Protein AF-A0A497K911-F1 (afdb_monomer_lite)

Secondary structure (DSSP, 8-state):
--------HHHHHHHHHHHHHTT-S---HHHHHHHTT-HHHHHHSTTHHHHHHTT-TTHHHHHHHHHHHHHHH-HHHHHHHHHHHHHHHS-TT-HHHHTT-HHHHHHTTSSSS-----------------S---TT------SSS------

pLDDT: mean 77.48, std 23.17, range [33.78, 97.69]

Radius of gyration: 21.72 Å; chains: 1; bounding box: 36×62×61 Å

Structure (mmCIF, N/CA/C/O backbone):
data_AF-A0A497K911-F1
#
_entry.id   AF-A0A497K911-F1
#
loop_
_atom_site.group_PDB
_atom_site.id
_atom_site.type_symbol
_atom_site.label_atom_id
_atom_site.label_alt_id
_atom_site.label_comp_id
_atom_site.label_asym_id
_atom_site.label_entity_id
_atom_site.label_seq_id
_atom_site.pdbx_PDB_ins_code
_atom_site.Cartn_x
_atom_site.Cartn_y
_atom_site.Cartn_z
_atom_site.occupancy
_atom_site.B_iso_or_equiv
_atom_site.auth_seq_id
_atom_site.auth_comp_id
_atom_site.auth_asym_id
_atom_site.auth_atom_id
_atom_site.pdbx_PDB_model_num
ATOM 1 N N . MET A 1 1 ? -19.492 24.778 9.393 1.00 35.72 1 MET A N 1
ATOM 2 C CA . MET A 1 1 ? -19.942 23.377 9.308 1.00 35.72 1 MET A CA 1
ATOM 3 C C . MET A 1 1 ? -18.895 22.691 8.472 1.00 35.72 1 MET A C 1
ATOM 5 O O . MET A 1 1 ? -18.997 22.713 7.252 1.00 35.72 1 MET A O 1
ATOM 9 N N . ASP A 1 2 ? -17.840 22.227 9.128 1.00 37.03 2 ASP A N 1
ATOM 10 C CA . ASP A 1 2 ? -16.808 21.444 8.466 1.00 37.03 2 ASP A CA 1
ATOM 11 C C . ASP A 1 2 ? -17.408 20.057 8.286 1.00 37.03 2 ASP A C 1
ATOM 13 O O . ASP A 1 2 ? -17.639 19.331 9.249 1.00 37.03 2 ASP A O 1
ATOM 17 N N . GLY A 1 3 ? -17.854 19.779 7.062 1.00 38.25 3 GLY A N 1
ATOM 18 C CA . GLY A 1 3 ? -18.307 18.450 6.703 1.00 38.25 3 GLY A CA 1
ATOM 19 C C . GLY A 1 3 ? -17.087 17.552 6.699 1.00 38.25 3 GLY A C 1
ATOM 20 O O . GLY A 1 3 ? -16.203 17.757 5.869 1.00 38.25 3 GLY A O 1
ATOM 21 N N . ASP A 1 4 ? -17.038 16.597 7.625 1.00 45.12 4 ASP A N 1
ATOM 22 C CA . ASP A 1 4 ? -16.047 15.529 7.603 1.00 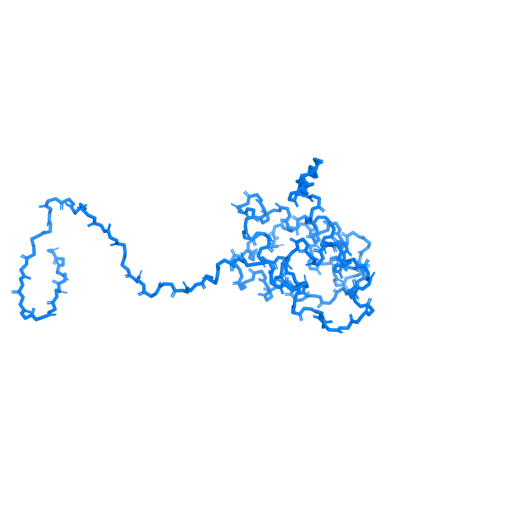45.12 4 ASP A CA 1
ATOM 23 C C . ASP A 1 4 ? -16.036 14.923 6.198 1.00 45.12 4 ASP A C 1
ATOM 25 O O . ASP A 1 4 ? -17.026 14.349 5.732 1.00 45.12 4 ASP A O 1
ATOM 29 N N . ILE A 1 5 ? -14.932 15.117 5.476 1.00 46.53 5 ILE A N 1
ATOM 30 C CA . ILE A 1 5 ? -14.742 14.504 4.168 1.00 46.53 5 ILE A CA 1
ATOM 31 C C . ILE A 1 5 ? -14.576 13.014 4.444 1.00 46.53 5 ILE A C 1
ATOM 33 O O . ILE A 1 5 ? -13.490 12.550 4.783 1.00 46.53 5 ILE A O 1
ATOM 37 N N . VAL A 1 6 ? -15.665 12.258 4.319 1.00 53.72 6 VAL A N 1
ATOM 38 C CA . VAL A 1 6 ? -15.616 10.797 4.344 1.00 53.72 6 VAL A CA 1
ATOM 39 C C . VAL A 1 6 ? -14.889 10.360 3.076 1.00 53.72 6 VAL A C 1
ATOM 41 O O . VAL A 1 6 ? -15.479 10.230 2.001 1.00 53.72 6 VAL A O 1
ATOM 44 N N . VAL A 1 7 ? -13.570 10.195 3.174 1.00 62.94 7 VAL A N 1
ATOM 45 C CA . VAL A 1 7 ? -12.769 9.628 2.093 1.00 62.94 7 VAL A CA 1
ATOM 46 C C . VAL A 1 7 ? -13.176 8.166 1.964 1.00 62.94 7 VAL A C 1
ATOM 48 O O . VAL A 1 7 ? -12.950 7.365 2.863 1.00 62.94 7 VAL A O 1
ATOM 51 N N . SER A 1 8 ? -13.796 7.814 0.840 1.00 83.88 8 SER A N 1
ATOM 52 C CA . SER A 1 8 ? -14.138 6.425 0.525 1.00 83.88 8 SER A CA 1
ATOM 53 C C . SER A 1 8 ? -12.902 5.528 0.662 1.00 83.88 8 SER A C 1
ATOM 55 O O . SER A 1 8 ? -11.897 5.807 0.005 1.00 83.88 8 SER A O 1
ATOM 57 N N . THR A 1 9 ? -13.003 4.400 1.378 1.00 86.62 9 THR A N 1
ATOM 58 C CA . THR A 1 9 ? -11.939 3.379 1.503 1.00 86.62 9 THR A CA 1
ATOM 59 C C . THR A 1 9 ? -11.339 3.042 0.138 1.00 86.62 9 THR A C 1
ATOM 61 O O . THR A 1 9 ? -10.133 3.102 -0.065 1.00 86.62 9 THR A O 1
ATOM 64 N N . LYS A 1 10 ? -12.192 2.841 -0.874 1.00 86.62 10 LYS A N 1
ATOM 65 C CA . LYS A 1 10 ? -11.765 2.618 -2.263 1.00 86.62 10 LYS A CA 1
ATOM 66 C C . LYS A 1 10 ? -10.855 3.717 -2.838 1.00 86.62 10 LYS A C 1
ATOM 68 O O . LYS A 1 10 ? -9.881 3.410 -3.516 1.00 86.62 10 LYS A O 1
ATOM 73 N N . ALA A 1 11 ? -11.171 4.989 -2.591 1.00 89.19 11 ALA A N 1
ATOM 74 C CA . ALA A 1 11 ? -10.367 6.114 -3.062 1.00 89.19 11 ALA A CA 1
ATOM 75 C C . ALA A 1 11 ? -9.046 6.223 -2.284 1.00 89.19 11 ALA A C 1
ATOM 77 O O . ALA A 1 11 ? -8.015 6.528 -2.880 1.00 89.19 11 ALA A O 1
ATOM 78 N N . LEU A 1 12 ? -9.070 5.928 -0.981 1.00 92.81 12 LEU A N 1
ATOM 79 C CA . LEU A 1 12 ? -7.879 5.878 -0.137 1.00 92.81 12 LEU A CA 1
ATOM 80 C C . LEU A 1 12 ? -6.893 4.807 -0.627 1.00 92.81 12 LEU A C 1
ATOM 82 O O . LEU A 1 12 ? -5.725 5.110 -0.852 1.00 92.81 12 LEU A O 1
ATOM 86 N N . LEU A 1 13 ? -7.375 3.587 -0.878 1.00 94.56 13 LEU A N 1
ATOM 87 C CA . LEU A 1 13 ? -6.552 2.477 -1.371 1.00 94.56 13 LEU A CA 1
ATOM 88 C C . LEU A 1 13 ? -5.987 2.754 -2.771 1.00 94.56 13 LEU A C 1
ATOM 90 O O . LEU A 1 13 ? -4.826 2.455 -3.035 1.00 94.56 13 LEU A O 1
ATOM 94 N N . ALA A 1 14 ? -6.767 3.378 -3.661 1.00 94.62 14 ALA A N 1
ATOM 95 C CA . ALA A 1 14 ? -6.278 3.787 -4.978 1.00 94.62 14 ALA A CA 1
ATOM 96 C C . ALA A 1 14 ? -5.149 4.827 -4.884 1.00 94.62 14 ALA A C 1
ATOM 98 O O . ALA A 1 14 ? -4.141 4.715 -5.584 1.00 94.62 14 ALA A O 1
ATOM 99 N N . ARG A 1 15 ? -5.293 5.823 -3.998 1.00 94.69 15 ARG A N 1
ATOM 100 C CA . ARG A 1 15 ? -4.243 6.821 -3.738 1.00 94.69 15 ARG A CA 1
ATOM 101 C C . ARG A 1 15 ? -2.996 6.182 -3.145 1.00 94.69 15 ARG A C 1
ATOM 103 O O . ARG A 1 15 ? -1.903 6.498 -3.596 1.00 94.69 15 ARG A O 1
ATOM 110 N N . ALA A 1 16 ? -3.159 5.262 -2.199 1.00 95.44 16 ALA A N 1
ATOM 111 C CA . ALA A 1 16 ? -2.049 4.538 -1.596 1.00 95.44 16 ALA A CA 1
ATOM 112 C C . ALA A 1 16 ? -1.274 3.687 -2.605 1.00 95.44 16 ALA A C 1
ATOM 114 O O . ALA A 1 16 ? -0.047 3.742 -2.629 1.00 95.44 16 ALA A O 1
ATOM 115 N N . ALA A 1 17 ? -1.979 2.953 -3.472 1.00 96.44 17 ALA A N 1
ATOM 116 C CA . ALA A 1 17 ? -1.346 2.168 -4.527 1.00 96.44 17 ALA A CA 1
ATOM 117 C C . ALA A 1 17 ? -0.527 3.072 -5.451 1.00 96.44 17 ALA A C 1
ATOM 119 O O . ALA A 1 17 ? 0.649 2.810 -5.684 1.00 96.44 17 ALA A O 1
ATOM 120 N N . LYS A 1 18 ? -1.120 4.188 -5.898 1.00 94.88 18 LYS A N 1
ATOM 121 C CA . LYS A 1 18 ? -0.420 5.171 -6.726 1.00 94.88 18 LYS A CA 1
ATOM 122 C C . LYS A 1 18 ? 0.811 5.743 -6.023 1.00 94.88 18 LYS A C 1
ATOM 124 O O . LYS A 1 18 ? 1.884 5.738 -6.615 1.00 94.88 18 LYS A O 1
ATOM 129 N N . PHE A 1 19 ? 0.660 6.199 -4.780 1.00 95.62 19 PHE A N 1
ATOM 130 C CA . PHE A 1 19 ? 1.745 6.763 -3.978 1.00 95.62 19 PHE A CA 1
ATOM 131 C C . PHE A 1 19 ? 2.931 5.801 -3.884 1.00 95.62 19 PHE A C 1
ATOM 133 O O . PHE A 1 19 ? 4.059 6.194 -4.166 1.00 95.62 19 PHE A O 1
ATOM 140 N N . LEU A 1 20 ? 2.664 4.534 -3.562 1.00 96.19 20 LEU A N 1
ATOM 141 C CA . LEU A 1 20 ? 3.688 3.505 -3.448 1.00 96.19 20 LEU A CA 1
ATOM 142 C C . LEU A 1 20 ? 4.395 3.268 -4.787 1.00 96.19 20 LEU A C 1
ATOM 144 O O . LEU A 1 20 ? 5.619 3.361 -4.857 1.00 96.19 20 LEU A O 1
ATOM 148 N N . THR A 1 21 ? 3.638 3.055 -5.867 1.00 94.75 21 THR A N 1
ATOM 149 C CA . THR A 1 21 ? 4.219 2.747 -7.186 1.00 94.75 21 THR A CA 1
ATOM 150 C C . THR A 1 21 ? 4.887 3.934 -7.882 1.00 94.75 21 THR A C 1
ATOM 152 O O . THR A 1 21 ? 5.722 3.740 -8.760 1.00 94.75 21 THR A O 1
ATOM 155 N N . ASP A 1 22 ? 4.556 5.170 -7.495 1.00 93.06 22 ASP A N 1
ATOM 156 C CA . ASP A 1 22 ? 5.240 6.380 -7.971 1.00 93.06 22 ASP A CA 1
ATOM 157 C C . ASP A 1 22 ? 6.620 6.566 -7.296 1.00 93.06 22 ASP A C 1
ATOM 159 O O . ASP A 1 22 ? 7.398 7.441 -7.695 1.00 93.06 22 ASP A O 1
ATOM 163 N N . ILE A 1 23 ? 6.919 5.802 -6.239 1.00 92.88 23 ILE A N 1
ATOM 164 C CA . ILE A 1 23 ? 8.193 5.862 -5.510 1.00 92.88 23 ILE A CA 1
ATOM 165 C C . ILE A 1 23 ? 9.023 4.600 -5.747 1.00 92.88 23 ILE A C 1
ATOM 167 O O . ILE A 1 23 ? 10.221 4.717 -5.993 1.00 92.88 23 ILE A O 1
ATOM 171 N N . THR A 1 24 ? 8.411 3.416 -5.681 1.00 92.19 24 THR A N 1
ATOM 172 C CA . THR A 1 24 ? 9.125 2.137 -5.742 1.00 92.19 24 THR A CA 1
ATOM 173 C C . THR A 1 24 ? 8.378 1.085 -6.558 1.00 92.19 24 THR A C 1
ATOM 175 O O . THR A 1 24 ? 7.148 1.014 -6.562 1.00 92.19 24 THR A O 1
ATOM 178 N N . TYR A 1 25 ? 9.152 0.240 -7.238 1.00 90.75 25 TYR A N 1
ATOM 179 C CA . TYR A 1 25 ? 8.687 -0.995 -7.871 1.00 90.75 25 TYR A CA 1
ATOM 180 C C . TYR A 1 25 ? 9.173 -2.235 -7.116 1.00 90.75 25 TYR A C 1
ATOM 182 O O . TYR A 1 25 ? 8.784 -3.336 -7.472 1.00 90.75 25 TYR A O 1
ATOM 190 N N . ASP A 1 26 ? 9.962 -2.089 -6.054 1.00 91.38 26 ASP A N 1
ATOM 191 C CA . ASP A 1 26 ? 10.713 -3.195 -5.444 1.00 91.38 26 ASP A CA 1
ATOM 192 C C . ASP A 1 26 ? 10.105 -3.699 -4.123 1.00 91.38 26 ASP A C 1
ATOM 194 O O . ASP A 1 26 ? 10.763 -4.391 -3.354 1.00 91.38 26 ASP A O 1
ATOM 198 N N . THR A 1 27 ? 8.836 -3.375 -3.864 1.00 94.38 27 THR A N 1
ATOM 199 C CA . THR A 1 27 ? 8.110 -3.792 -2.656 1.00 94.38 27 THR A CA 1
ATOM 200 C C . THR A 1 27 ? 8.040 -5.313 -2.520 1.00 94.38 27 THR A C 1
ATOM 202 O O . THR A 1 27 ? 7.589 -6.004 -3.437 1.00 94.38 27 THR A O 1
ATOM 205 N N . ASP A 1 28 ? 8.424 -5.853 -1.363 1.00 93.06 28 ASP A N 1
ATOM 206 C CA . ASP A 1 28 ? 8.397 -7.301 -1.127 1.00 93.06 28 ASP A CA 1
ATOM 207 C C . ASP A 1 28 ? 6.978 -7.786 -0.792 1.00 93.06 28 ASP A C 1
ATOM 209 O O . ASP A 1 28 ? 6.604 -8.026 0.361 1.00 93.06 28 ASP A O 1
ATOM 213 N N . TRP A 1 29 ? 6.159 -7.921 -1.839 1.00 95.31 29 TRP A N 1
ATOM 214 C CA . TRP A 1 29 ? 4.774 -8.357 -1.701 1.00 95.31 29 TRP A CA 1
ATOM 215 C C . TRP A 1 29 ? 4.659 -9.719 -1.038 1.00 95.31 29 TRP A C 1
ATOM 217 O O . TRP A 1 29 ? 3.730 -9.909 -0.267 1.00 95.31 29 TRP A O 1
ATOM 227 N N . HIS A 1 30 ? 5.581 -10.649 -1.302 1.00 93.12 30 HIS A N 1
ATOM 228 C CA . HIS A 1 30 ? 5.500 -11.997 -0.747 1.00 93.12 30 HIS A CA 1
ATOM 229 C C . HIS A 1 30 ? 5.646 -11.983 0.777 1.00 93.12 30 HIS A C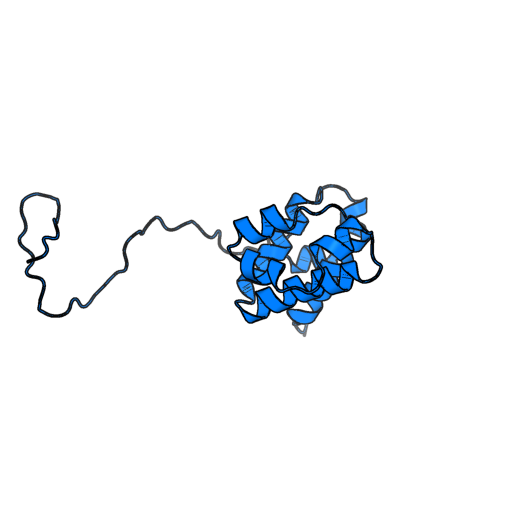 1
ATOM 231 O O . HIS A 1 30 ? 4.851 -12.617 1.476 1.00 93.12 30 HIS A O 1
ATOM 237 N N . ILE A 1 31 ? 6.609 -11.219 1.305 1.00 93.94 31 ILE A N 1
ATOM 238 C CA . ILE A 1 31 ? 6.772 -11.065 2.754 1.00 93.94 31 ILE A CA 1
ATOM 239 C C . ILE A 1 31 ? 5.547 -10.376 3.353 1.00 93.94 31 ILE A C 1
ATOM 241 O O . ILE A 1 31 ? 4.954 -10.902 4.296 1.00 93.94 31 ILE A O 1
ATOM 245 N N . TYR A 1 32 ? 5.133 -9.231 2.809 1.00 96.12 32 TYR A N 1
ATOM 246 C CA . TYR A 1 32 ? 4.048 -8.457 3.411 1.00 96.12 32 TYR A CA 1
ATOM 247 C C . TYR A 1 32 ? 2.712 -9.189 3.381 1.00 96.12 32 TYR A C 1
ATOM 249 O O . TYR A 1 32 ? 2.000 -9.187 4.384 1.00 96.12 32 TYR A O 1
ATOM 257 N N . THR A 1 33 ? 2.370 -9.867 2.287 1.00 95.38 33 THR A N 1
ATOM 258 C CA . THR A 1 33 ? 1.101 -10.600 2.204 1.00 95.38 33 THR A CA 1
ATOM 259 C C . THR A 1 33 ? 1.087 -11.794 3.150 1.00 95.38 33 THR A C 1
ATOM 261 O O . THR A 1 33 ? 0.072 -12.045 3.791 1.00 95.38 33 THR A O 1
ATOM 264 N N . THR A 1 34 ? 2.227 -12.469 3.325 1.00 94.44 34 THR A N 1
ATOM 265 C CA . THR A 1 34 ? 2.365 -13.564 4.298 1.00 94.44 34 THR A CA 1
ATOM 266 C C . THR A 1 34 ? 2.244 -13.059 5.739 1.00 94.44 34 THR A C 1
ATOM 268 O O . THR A 1 34 ? 1.585 -13.689 6.561 1.00 94.44 34 THR A O 1
ATOM 271 N N . MET A 1 35 ? 2.836 -11.903 6.066 1.00 95.38 35 MET A N 1
ATOM 272 C CA . MET A 1 35 ? 2.754 -11.312 7.413 1.00 95.38 35 MET A CA 1
ATOM 273 C C . MET A 1 35 ? 1.321 -10.985 7.847 1.00 95.38 35 MET A C 1
ATOM 275 O O . MET A 1 35 ? 1.027 -11.014 9.040 1.00 95.38 35 MET A O 1
ATOM 279 N N . PHE A 1 36 ? 0.455 -10.670 6.886 1.00 95.00 36 PHE A N 1
ATOM 280 C CA . PHE A 1 36 ? -0.940 -10.303 7.115 1.00 95.00 36 PHE A CA 1
ATOM 281 C C . PHE A 1 36 ? -1.933 -11.435 6.820 1.00 95.00 36 PHE A C 1
ATOM 283 O O . PHE A 1 36 ? -3.135 -11.189 6.881 1.00 95.00 36 PHE A O 1
ATOM 290 N N . ASP A 1 37 ? -1.458 -12.654 6.529 1.00 94.69 37 ASP A N 1
ATOM 291 C CA . ASP A 1 37 ? -2.302 -13.819 6.202 1.00 94.69 37 ASP A CA 1
ATOM 292 C C . ASP A 1 37 ? -3.246 -13.546 5.004 1.00 94.69 37 ASP A C 1
ATOM 294 O O . ASP A 1 37 ? -4.455 -13.799 5.026 1.00 94.69 37 ASP A O 1
ATOM 298 N N . VAL A 1 38 ? -2.682 -12.926 3.958 1.00 95.44 38 VAL A N 1
ATOM 299 C CA . VAL A 1 38 ? -3.354 -12.557 2.694 1.00 95.44 38 VAL A CA 1
ATOM 300 C C . VAL A 1 38 ? -2.530 -12.943 1.457 1.00 95.44 38 VAL A C 1
ATOM 302 O O . VAL A 1 38 ? -2.739 -12.409 0.365 1.00 95.44 38 VAL A O 1
ATOM 305 N N . ASP A 1 39 ? -1.570 -13.853 1.607 1.00 94.69 39 ASP A N 1
ATOM 306 C CA . ASP A 1 39 ? -0.784 -14.429 0.509 1.00 94.69 39 ASP A CA 1
ATOM 307 C C . ASP A 1 39 ? -1.677 -15.139 -0.517 1.00 94.69 39 ASP A C 1
ATOM 309 O O . ASP A 1 39 ? -1.500 -14.960 -1.722 1.00 94.69 39 ASP A O 1
ATOM 313 N N . ASP A 1 40 ? -2.727 -15.815 -0.049 1.00 94.19 40 ASP A N 1
ATOM 314 C CA . ASP A 1 40 ? -3.737 -16.431 -0.907 1.00 94.19 40 ASP A CA 1
ATOM 315 C C . ASP A 1 40 ? -4.448 -15.414 -1.820 1.00 94.19 40 ASP A C 1
ATOM 317 O O . ASP A 1 40 ? -4.792 -15.726 -2.962 1.00 94.19 40 ASP A O 1
ATOM 321 N N . ILE A 1 41 ? -4.651 -14.177 -1.355 1.00 94.62 41 ILE A N 1
ATOM 322 C CA . ILE A 1 41 ? -5.196 -13.097 -2.185 1.00 94.62 41 ILE A CA 1
ATOM 323 C C . ILE A 1 41 ? -4.169 -12.690 -3.237 1.00 94.62 41 ILE A C 1
ATOM 325 O O . ILE A 1 41 ? -4.516 -12.581 -4.412 1.00 94.62 41 ILE A O 1
ATOM 329 N N . ALA A 1 42 ? -2.918 -12.472 -2.833 1.00 90.44 42 ALA A N 1
ATOM 330 C CA . ALA A 1 42 ? -1.858 -12.009 -3.722 1.00 90.44 42 ALA A CA 1
ATOM 331 C C . ALA A 1 42 ? -1.586 -12.979 -4.879 1.00 90.44 42 ALA A C 1
ATOM 333 O O . ALA A 1 42 ? -1.455 -12.537 -6.022 1.00 90.44 42 ALA A O 1
ATOM 334 N N . ASP A 1 43 ? -1.615 -14.285 -4.612 1.00 89.19 43 ASP A N 1
ATOM 335 C CA . ASP A 1 43 ? -1.485 -15.333 -5.630 1.00 89.19 43 ASP A CA 1
ATOM 336 C C . ASP A 1 43 ? -2.630 -15.315 -6.655 1.00 89.19 43 ASP A C 1
ATOM 338 O O . ASP A 1 43 ? -2.445 -15.670 -7.824 1.00 89.19 43 ASP A O 1
ATOM 342 N N . ASN A 1 44 ? -3.813 -14.858 -6.238 1.00 89.62 44 ASN A N 1
ATOM 343 C CA . ASN A 1 44 ? -4.987 -14.716 -7.094 1.00 89.62 44 ASN A CA 1
ATOM 344 C C . ASN A 1 44 ? -5.070 -13.347 -7.794 1.00 89.62 44 ASN A C 1
ATOM 346 O O . ASN A 1 44 ? -5.853 -13.185 -8.738 1.00 89.62 44 ASN A O 1
ATOM 350 N N . VAL A 1 45 ? -4.260 -12.361 -7.391 1.00 88.56 45 VAL A N 1
ATOM 351 C CA . VAL A 1 45 ? -4.168 -11.076 -8.091 1.00 88.56 45 VAL A CA 1
ATOM 352 C C . VAL A 1 45 ? -3.406 -11.283 -9.391 1.00 88.56 45 VAL A C 1
ATOM 354 O O . VAL A 1 45 ? -2.209 -11.580 -9.424 1.00 88.56 45 VAL A O 1
ATOM 357 N N . TYR A 1 46 ? -4.118 -11.089 -10.498 1.00 81.75 46 TYR A N 1
ATOM 358 C CA . TYR A 1 46 ? -3.581 -11.311 -11.831 1.00 81.75 46 TYR A CA 1
ATOM 359 C C . TYR A 1 46 ? -2.249 -10.580 -12.038 1.00 81.75 46 TYR A C 1
ATOM 361 O O . TYR A 1 46 ? -2.193 -9.355 -12.077 1.00 81.75 46 TYR A O 1
ATOM 369 N N . ARG A 1 47 ? -1.184 -11.365 -12.234 1.00 87.12 47 ARG A N 1
ATOM 370 C CA . ARG A 1 47 ? 0.157 -10.897 -12.612 1.00 87.12 47 ARG A CA 1
ATOM 371 C C . ARG A 1 47 ? 0.816 -9.925 -11.622 1.00 87.12 47 ARG A C 1
ATOM 373 O O . ARG A 1 47 ? 1.737 -9.247 -12.061 1.00 87.12 47 ARG A O 1
ATOM 380 N N . LEU A 1 48 ? 0.474 -9.884 -10.330 1.00 92.44 48 LEU A N 1
ATOM 381 C CA . LEU A 1 48 ? 1.141 -8.983 -9.366 1.00 92.44 48 LEU A CA 1
ATOM 382 C C . LEU A 1 48 ? 2.681 -9.097 -9.417 1.00 92.44 48 LEU A C 1
ATOM 384 O O . LEU A 1 48 ? 3.353 -8.180 -9.885 1.00 92.44 48 LEU A O 1
ATOM 388 N N . TYR A 1 49 ? 3.238 -10.263 -9.078 1.00 91.62 49 TYR A N 1
ATOM 389 C CA . TYR A 1 49 ? 4.693 -10.494 -9.070 1.00 91.62 49 TYR A CA 1
ATOM 390 C C . TYR A 1 49 ? 5.345 -10.343 -10.452 1.00 91.62 49 TYR A C 1
ATOM 392 O O . TYR A 1 49 ? 6.481 -9.885 -10.596 1.00 91.62 49 TYR A O 1
ATOM 400 N N . ARG A 1 50 ? 4.616 -10.719 -11.509 1.00 89.75 50 ARG A N 1
ATOM 401 C CA . ARG A 1 50 ? 5.104 -10.610 -12.886 1.00 89.75 50 ARG A CA 1
ATOM 402 C C . ARG A 1 50 ? 5.170 -9.150 -13.335 1.00 89.75 50 ARG A C 1
ATOM 404 O O . ARG A 1 50 ? 6.165 -8.750 -13.926 1.00 89.75 50 ARG A O 1
ATOM 411 N N . SER A 1 51 ? 4.115 -8.377 -13.098 1.00 91.44 51 SER A N 1
ATOM 412 C CA . SER A 1 51 ? 4.047 -6.959 -13.467 1.00 91.44 51 SER A CA 1
ATOM 413 C C . SER A 1 51 ? 5.146 -6.164 -12.768 1.00 91.44 51 SER A C 1
ATOM 415 O O . SER A 1 51 ? 5.805 -5.359 -13.414 1.00 91.44 51 SER A O 1
ATOM 417 N N . GLN A 1 52 ? 5.444 -6.509 -11.515 1.00 91.44 52 GLN A N 1
ATOM 418 C CA . GLN A 1 52 ? 6.595 -5.995 -10.786 1.00 91.44 52 GLN A CA 1
ATOM 419 C C . GLN A 1 52 ? 7.927 -6.348 -11.468 1.00 91.44 52 GLN A C 1
ATOM 421 O O . GLN A 1 52 ? 8.671 -5.466 -11.885 1.00 91.44 52 GLN A O 1
ATOM 426 N N . SER A 1 53 ? 8.196 -7.645 -11.665 1.00 90.56 53 SER A N 1
ATOM 427 C CA . SER A 1 53 ? 9.475 -8.138 -12.205 1.00 90.56 53 SER A CA 1
ATOM 428 C C . SER A 1 53 ? 9.818 -7.549 -13.579 1.00 90.56 53 SER A C 1
ATOM 430 O O . SER A 1 53 ? 10.983 -7.316 -13.895 1.00 90.56 53 SER A O 1
ATOM 432 N N . PHE A 1 54 ? 8.803 -7.311 -14.414 1.00 92.00 54 PHE A N 1
ATOM 433 C CA . PHE A 1 54 ? 8.971 -6.771 -15.764 1.00 92.00 54 PHE A CA 1
ATOM 434 C C . PHE A 1 54 ? 8.759 -5.255 -15.855 1.00 92.00 54 PHE A C 1
ATOM 436 O O . PHE A 1 54 ? 8.813 -4.732 -16.967 1.00 92.00 54 PHE A O 1
ATOM 443 N N . HIS A 1 55 ? 8.535 -4.560 -14.730 1.00 88.81 55 HIS A N 1
ATOM 444 C CA . HIS A 1 55 ? 8.218 -3.126 -14.697 1.00 88.81 55 HIS A CA 1
ATOM 445 C C . HIS A 1 55 ? 7.074 -2.773 -15.662 1.00 88.81 55 HIS A C 1
ATOM 447 O O . HIS A 1 55 ? 7.138 -1.823 -16.444 1.00 88.81 55 HIS A O 1
ATOM 453 N N . ASP A 1 56 ? 6.041 -3.613 -15.654 1.00 91.31 56 ASP A N 1
ATOM 454 C CA . ASP A 1 56 ? 4.882 -3.478 -16.523 1.00 91.31 56 ASP A CA 1
ATOM 455 C C . ASP A 1 56 ? 4.097 -2.212 -16.128 1.00 91.31 56 ASP A C 1
ATOM 457 O O . ASP A 1 56 ? 3.848 -2.009 -14.934 1.00 91.31 56 ASP A O 1
ATOM 461 N N . PRO A 1 57 ? 3.664 -1.374 -17.089 1.00 91.31 57 PRO A N 1
ATOM 462 C CA . PRO A 1 57 ? 2.784 -0.238 -16.819 1.00 91.31 57 PRO A CA 1
ATOM 463 C C . PRO A 1 57 ? 1.511 -0.589 -16.037 1.00 91.31 57 PRO A C 1
ATOM 465 O O . PRO A 1 57 ? 0.936 0.283 -15.388 1.00 91.31 57 PRO A O 1
ATOM 468 N N . ASP A 1 58 ? 1.076 -1.852 -16.075 1.00 92.00 58 ASP A N 1
ATOM 469 C CA . ASP A 1 58 ? -0.087 -2.338 -15.332 1.00 92.00 58 ASP A CA 1
ATOM 470 C C . ASP A 1 58 ? 0.195 -2.606 -13.838 1.00 92.00 58 ASP A C 1
ATOM 472 O O . ASP A 1 58 ? -0.740 -2.883 -13.080 1.00 92.00 58 ASP A O 1
ATOM 476 N N . TYR A 1 59 ? 1.449 -2.519 -13.377 1.00 94.00 59 TYR A N 1
ATOM 477 C CA . TYR A 1 59 ? 1.823 -2.792 -11.983 1.00 94.00 59 TYR A CA 1
ATOM 478 C C . TYR A 1 59 ? 1.031 -1.966 -10.949 1.00 94.00 59 TYR A C 1
ATOM 480 O O . TYR A 1 59 ? 0.471 -2.578 -10.034 1.00 94.00 59 TYR A O 1
ATOM 488 N N . PRO A 1 60 ? 0.840 -0.637 -11.099 1.00 94.81 60 PRO A N 1
ATOM 489 C CA . PRO A 1 60 ? -0.009 0.141 -10.189 1.00 94.81 60 PRO A CA 1
ATOM 490 C C . PRO A 1 60 ? -1.447 -0.380 -10.098 1.00 94.81 60 PRO A C 1
ATOM 492 O O . PRO A 1 60 ? -2.043 -0.402 -9.020 1.00 94.81 60 PRO A O 1
ATOM 495 N N . SER A 1 61 ? -2.001 -0.852 -11.218 1.00 94.94 61 SER A N 1
ATOM 496 C CA . SER A 1 61 ? -3.336 -1.453 -11.255 1.00 94.94 61 SER A CA 1
ATOM 497 C C . SER A 1 61 ? -3.371 -2.789 -10.514 1.00 94.94 61 SER A C 1
ATOM 499 O O . SER A 1 61 ? -4.355 -3.086 -9.839 1.00 94.94 61 SER A O 1
ATOM 501 N N . CYS A 1 62 ? -2.298 -3.580 -10.592 1.00 95.94 62 CYS A N 1
ATOM 502 C CA . CYS A 1 62 ? -2.173 -4.843 -9.865 1.00 95.94 62 CYS A CA 1
ATOM 503 C C . CYS A 1 62 ? -2.076 -4.616 -8.349 1.00 95.94 62 CYS A C 1
ATOM 505 O O . CYS A 1 62 ? -2.791 -5.274 -7.595 1.00 95.94 62 CYS A O 1
ATOM 507 N N . VAL A 1 63 ? -1.272 -3.644 -7.904 1.00 97.06 63 VAL A N 1
ATOM 508 C CA . VAL A 1 63 ? -1.166 -3.256 -6.484 1.00 97.06 63 VAL A CA 1
ATOM 509 C C . VAL A 1 63 ? -2.507 -2.746 -5.954 1.00 97.06 63 VAL A C 1
ATOM 511 O O . VAL A 1 63 ? -2.967 -3.153 -4.889 1.00 97.06 63 VAL A O 1
ATOM 514 N N . HIS A 1 64 ? -3.194 -1.904 -6.724 1.00 96.75 64 HIS A N 1
ATOM 515 C CA . HIS A 1 64 ? -4.527 -1.441 -6.357 1.00 96.75 64 HIS A CA 1
ATOM 516 C C . HIS A 1 64 ? -5.546 -2.588 -6.269 1.00 96.75 64 HIS A C 1
ATOM 518 O O . HIS A 1 64 ? -6.346 -2.615 -5.334 1.00 96.75 64 HIS A O 1
ATOM 524 N N . ASN A 1 65 ? 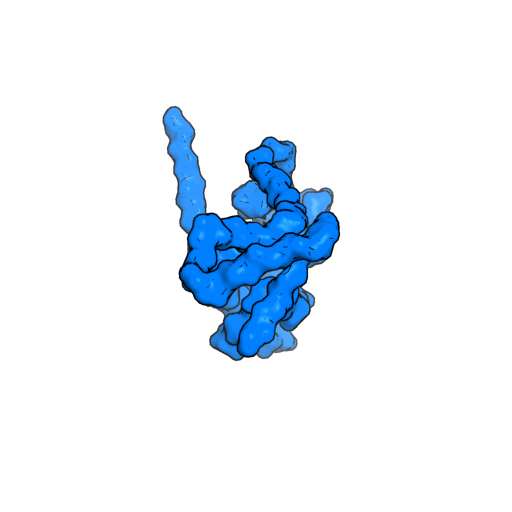-5.510 -3.545 -7.203 1.00 96.56 65 ASN A N 1
ATOM 525 C CA . ASN A 1 65 ? -6.373 -4.724 -7.149 1.00 96.56 65 ASN A CA 1
ATOM 526 C C . ASN A 1 65 ? -6.093 -5.564 -5.901 1.00 96.56 65 ASN A C 1
ATOM 528 O O . ASN A 1 65 ? -7.047 -5.943 -5.232 1.00 96.56 65 ASN A O 1
ATOM 532 N N . LEU A 1 66 ? -4.825 -5.782 -5.534 1.00 97.50 66 LEU A N 1
ATOM 533 C CA . LEU A 1 66 ? -4.468 -6.440 -4.272 1.00 97.50 66 LEU A CA 1
ATOM 534 C C . LEU A 1 66 ? -5.147 -5.755 -3.083 1.00 97.50 66 LEU A C 1
ATOM 536 O O . LEU A 1 66 ? -5.844 -6.409 -2.311 1.00 97.50 66 LEU A O 1
ATOM 540 N N . PHE A 1 67 ? -5.008 -4.435 -2.967 1.00 97.69 67 PHE A N 1
ATOM 541 C CA . PHE A 1 67 ? -5.602 -3.690 -1.857 1.00 97.69 67 PHE A CA 1
ATOM 542 C C . PHE A 1 67 ? -7.131 -3.804 -1.840 1.00 97.69 67 PHE A C 1
ATOM 544 O O . PHE A 1 67 ? -7.729 -3.936 -0.774 1.00 97.69 67 PHE A O 1
ATOM 551 N N . GLN A 1 68 ? -7.776 -3.788 -3.011 1.00 96.88 68 GLN A N 1
ATOM 552 C CA . GLN A 1 68 ? -9.223 -3.975 -3.109 1.00 96.88 68 GLN A CA 1
ATOM 553 C C . GLN A 1 68 ? -9.669 -5.385 -2.729 1.00 96.88 68 GLN A C 1
ATOM 555 O O . GLN A 1 68 ? -10.686 -5.520 -2.054 1.00 96.88 68 GLN A O 1
ATOM 560 N N . GLU A 1 69 ? -8.954 -6.428 -3.149 1.00 97.00 69 GLU A N 1
ATOM 561 C CA . GLU A 1 69 ? -9.307 -7.801 -2.782 1.00 97.00 69 GLU A CA 1
ATOM 562 C C . GLU A 1 69 ? -9.126 -8.041 -1.275 1.00 97.00 69 GLU A C 1
ATOM 564 O O . GLU A 1 69 ? -9.987 -8.668 -0.659 1.00 97.00 69 GLU A O 1
ATOM 569 N N . ILE A 1 70 ? -8.092 -7.460 -0.650 1.00 96.56 70 ILE A N 1
ATOM 570 C CA . ILE A 1 70 ? -7.950 -7.467 0.816 1.00 96.56 70 ILE A CA 1
ATOM 571 C C . ILE A 1 70 ? -9.133 -6.735 1.463 1.00 96.56 70 ILE A C 1
ATOM 573 O O . ILE A 1 70 ? -9.743 -7.262 2.387 1.00 96.56 70 ILE A O 1
ATOM 577 N N . ALA A 1 71 ? -9.531 -5.571 0.941 1.00 95.00 71 ALA A N 1
ATOM 578 C CA . ALA A 1 71 ? -10.647 -4.800 1.496 1.00 95.00 71 ALA A CA 1
ATOM 579 C C . ALA A 1 71 ? -12.000 -5.519 1.388 1.00 95.00 71 ALA A C 1
ATOM 581 O O . ALA A 1 71 ? -12.864 -5.332 2.240 1.00 95.00 71 ALA A O 1
ATOM 582 N N . LYS A 1 72 ? -12.194 -6.365 0.367 1.00 95.19 72 LYS A N 1
ATOM 583 C CA . LYS A 1 72 ? -13.382 -7.228 0.271 1.00 95.19 72 LYS A CA 1
ATOM 584 C C . LYS A 1 72 ? -13.419 -8.296 1.364 1.00 95.19 72 LYS A C 1
ATOM 586 O O . LYS A 1 72 ? -14.512 -8.720 1.732 1.00 95.19 72 LYS A O 1
ATOM 591 N N . ARG A 1 73 ? -12.254 -8.756 1.839 1.00 93.44 73 ARG A N 1
ATOM 592 C CA . ARG A 1 73 ? -12.140 -9.656 2.996 1.00 93.44 73 ARG A CA 1
ATOM 593 C C . ARG A 1 73 ? -12.404 -8.881 4.285 1.00 93.44 73 ARG A C 1
ATOM 595 O O . ARG A 1 73 ? -13.278 -9.278 5.048 1.00 93.44 73 ARG A O 1
ATOM 602 N N . ASP A 1 74 ? -11.673 -7.791 4.500 1.00 93.06 74 ASP A N 1
ATOM 603 C CA . ASP A 1 74 ? -11.832 -6.890 5.642 1.00 93.06 74 ASP A CA 1
ATOM 604 C C . ASP A 1 74 ? -11.243 -5.504 5.308 1.00 93.06 74 ASP A C 1
ATOM 606 O O . ASP A 1 74 ? -10.062 -5.365 4.977 1.00 93.06 74 ASP A O 1
ATOM 610 N N . GLU A 1 75 ? -12.068 -4.456 5.392 1.00 92.38 75 GLU A N 1
ATOM 611 C CA . GLU A 1 75 ? -11.640 -3.080 5.113 1.00 92.38 75 GLU A CA 1
ATOM 612 C C . GLU A 1 75 ? -10.585 -2.571 6.105 1.00 92.38 75 GLU A C 1
ATOM 614 O O . GLU A 1 75 ? -9.650 -1.877 5.699 1.00 92.38 75 GLU A O 1
ATOM 619 N N . ASN A 1 76 ? -10.694 -2.926 7.389 1.00 93.00 76 ASN A N 1
ATOM 620 C CA . ASN A 1 76 ? -9.727 -2.507 8.404 1.00 93.00 76 ASN A CA 1
ATOM 621 C C . ASN A 1 76 ? -8.378 -3.185 8.171 1.00 93.00 76 ASN A C 1
ATOM 623 O O . ASN A 1 76 ? -7.345 -2.522 8.257 1.00 93.00 76 ASN A O 1
ATOM 627 N N . LEU A 1 77 ? -8.397 -4.472 7.806 1.00 94.19 77 LEU A N 1
ATOM 628 C CA . LEU A 1 77 ? -7.193 -5.212 7.431 1.00 94.19 77 LEU A CA 1
ATOM 629 C C . LEU A 1 77 ? -6.489 -4.551 6.243 1.00 94.19 77 LEU A C 1
ATOM 631 O O . LEU A 1 77 ? -5.275 -4.382 6.271 1.00 94.19 77 LEU A O 1
ATOM 635 N N . ALA A 1 78 ? -7.235 -4.125 5.219 1.00 95.75 78 ALA A N 1
ATOM 636 C CA . ALA A 1 78 ? -6.656 -3.443 4.063 1.00 95.75 78 ALA A CA 1
ATOM 637 C C . ALA A 1 78 ? -6.002 -2.106 4.436 1.00 95.75 78 ALA A C 1
ATOM 639 O O . ALA A 1 78 ? -4.910 -1.798 3.958 1.00 95.75 78 ALA A O 1
ATOM 640 N N . ILE A 1 79 ? -6.650 -1.314 5.296 1.00 94.44 79 ILE A N 1
ATOM 641 C CA . ILE A 1 79 ? -6.094 -0.042 5.774 1.00 94.44 79 ILE A CA 1
ATOM 642 C C . ILE A 1 79 ? -4.827 -0.292 6.598 1.00 94.44 79 ILE A C 1
ATOM 644 O O . ILE A 1 79 ? -3.821 0.388 6.391 1.00 94.44 79 ILE A O 1
ATOM 648 N N . GLU A 1 80 ? -4.849 -1.269 7.505 1.00 94.94 80 GLU A N 1
ATOM 649 C CA . GLU A 1 80 ? -3.692 -1.623 8.326 1.00 94.94 80 GLU A CA 1
ATOM 650 C C . GLU A 1 80 ? -2.527 -2.139 7.478 1.00 94.94 80 GLU A C 1
ATOM 652 O O . GLU A 1 80 ? -1.398 -1.683 7.661 1.00 94.94 80 GLU A O 1
ATOM 657 N N . PHE A 1 81 ? -2.813 -3.010 6.509 1.00 96.19 81 PHE A N 1
ATOM 658 C CA . PHE A 1 81 ? -1.847 -3.527 5.545 1.00 96.19 81 PHE A CA 1
ATOM 659 C C . PHE A 1 81 ? -1.164 -2.388 4.786 1.00 96.19 81 PHE A C 1
ATOM 661 O O . PHE A 1 81 ? 0.056 -2.258 4.810 1.00 96.19 81 PHE A O 1
ATOM 668 N N . VAL A 1 82 ? -1.946 -1.500 4.170 1.00 96.50 82 VAL A N 1
ATOM 669 C CA . VAL A 1 82 ? -1.414 -0.358 3.416 1.00 96.50 82 VAL A CA 1
ATOM 670 C C . VAL A 1 82 ? -0.584 0.569 4.302 1.00 96.50 82 VAL A C 1
ATOM 672 O O . VAL A 1 82 ? 0.501 1.000 3.905 1.00 96.50 82 VAL A O 1
ATOM 675 N N . ARG A 1 83 ? -1.062 0.858 5.517 1.00 95.44 83 ARG A N 1
ATOM 676 C CA . ARG A 1 83 ? -0.337 1.670 6.499 1.00 95.44 83 ARG A CA 1
ATOM 677 C C . ARG A 1 83 ? 1.002 1.028 6.868 1.00 95.44 83 ARG A C 1
ATOM 679 O O . ARG A 1 83 ? 2.014 1.724 6.962 1.00 95.44 83 ARG A O 1
ATOM 686 N N . TYR A 1 84 ? 1.023 -0.288 7.054 1.00 96.00 84 TYR A N 1
ATOM 687 C CA . TYR A 1 84 ? 2.242 -1.027 7.352 1.00 96.00 84 TYR A CA 1
ATOM 688 C C . TYR A 1 84 ? 3.236 -0.943 6.195 1.00 96.00 84 TYR A C 1
ATOM 690 O O . TYR A 1 84 ? 4.364 -0.506 6.409 1.00 96.00 84 TYR A O 1
ATOM 698 N N . VAL A 1 85 ? 2.804 -1.261 4.973 1.00 96.44 85 VAL A N 1
ATOM 699 C CA . VAL A 1 85 ? 3.675 -1.246 3.790 1.00 96.44 85 VAL A CA 1
ATOM 700 C C . VAL A 1 85 ? 4.282 0.143 3.582 1.00 96.44 85 VAL A C 1
ATOM 702 O O . VAL A 1 85 ? 5.497 0.271 3.500 1.00 96.44 85 VAL A O 1
ATOM 705 N N . ILE A 1 86 ? 3.472 1.206 3.592 1.00 95.75 86 ILE A N 1
ATOM 706 C CA . ILE A 1 86 ? 3.972 2.577 3.387 1.00 95.75 86 ILE A CA 1
ATOM 707 C C . ILE A 1 86 ? 4.958 3.000 4.488 1.00 95.75 86 ILE A C 1
ATOM 709 O O . ILE A 1 86 ? 5.947 3.665 4.192 1.00 95.75 86 ILE A O 1
ATOM 713 N N . SER A 1 87 ? 4.722 2.620 5.747 1.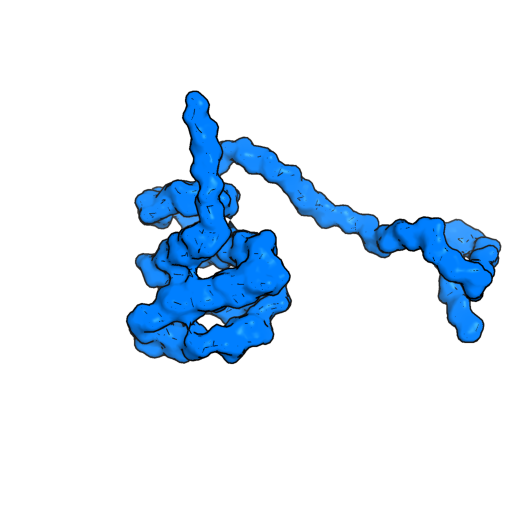00 94.06 87 SER A N 1
ATOM 714 C CA . SER A 1 87 ? 5.625 2.986 6.850 1.00 94.06 87 SER A CA 1
ATOM 715 C C . SER A 1 87 ? 6.945 2.210 6.871 1.00 94.06 87 SER A C 1
ATOM 717 O O . SER A 1 87 ? 7.890 2.671 7.506 1.00 94.06 87 SER A O 1
ATOM 719 N N . HIS A 1 88 ? 7.019 1.057 6.198 1.00 94.06 88 HIS A N 1
ATOM 720 C CA . HIS A 1 88 ? 8.235 0.239 6.112 1.00 94.06 88 HIS A CA 1
ATOM 721 C C . HIS A 1 88 ? 9.019 0.472 4.820 1.00 94.06 88 HIS A C 1
ATOM 723 O O . HIS A 1 88 ? 10.245 0.403 4.837 1.00 94.06 88 HIS A O 1
ATOM 729 N N . GLU A 1 89 ? 8.333 0.781 3.720 1.00 92.81 89 GLU A N 1
ATOM 730 C CA . GLU A 1 89 ? 8.965 1.086 2.433 1.00 92.81 89 GLU A CA 1
ATOM 731 C C . GLU A 1 89 ? 9.611 2.478 2.420 1.00 92.81 89 GLU A C 1
ATOM 733 O O . GLU A 1 89 ? 10.565 2.711 1.675 1.00 92.81 89 GLU A O 1
ATOM 738 N N . PHE A 1 90 ? 9.120 3.417 3.239 1.00 92.69 90 PHE A N 1
ATOM 739 C CA . PHE A 1 90 ? 9.551 4.812 3.170 1.00 92.69 90 PHE A CA 1
ATOM 740 C C . PHE A 1 90 ? 9.961 5.401 4.519 1.00 92.69 90 PHE A C 1
ATOM 742 O O . PHE A 1 90 ? 9.305 5.211 5.542 1.00 92.69 90 PHE A O 1
ATOM 749 N N . ASP A 1 91 ? 11.011 6.227 4.495 1.00 91.38 91 ASP A N 1
ATOM 750 C CA . ASP A 1 91 ? 11.361 7.081 5.627 1.00 91.38 91 ASP A CA 1
ATOM 751 C C . ASP A 1 91 ? 10.389 8.265 5.711 1.00 91.38 91 ASP A C 1
ATOM 753 O O . ASP A 1 91 ? 10.538 9.278 5.025 1.00 91.38 91 ASP A O 1
ATOM 757 N N . LEU A 1 92 ? 9.393 8.146 6.588 1.00 89.00 92 LEU A N 1
ATOM 758 C CA . LEU A 1 92 ? 8.379 9.175 6.840 1.00 89.00 92 LEU A CA 1
ATOM 759 C C . LEU A 1 92 ? 8.911 10.404 7.603 1.00 89.00 92 LEU A C 1
ATOM 761 O O . LEU A 1 92 ? 8.121 11.235 8.045 1.00 89.00 92 LEU A O 1
ATOM 765 N N . LYS A 1 93 ? 10.233 10.541 7.764 1.00 88.38 93 LYS A N 1
ATOM 766 C CA . LYS A 1 93 ? 10.900 11.791 8.168 1.00 88.38 93 LYS A CA 1
ATOM 767 C C . LYS A 1 93 ? 11.462 12.569 6.978 1.00 88.38 93 LYS A C 1
ATOM 769 O O . LYS A 1 93 ? 11.865 13.717 7.145 1.00 88.38 93 LYS A O 1
ATOM 774 N N . ASN A 1 94 ? 11.498 11.964 5.792 1.00 90.12 94 ASN A N 1
ATOM 775 C CA . ASN A 1 94 ? 11.974 12.611 4.580 1.00 90.12 94 ASN A CA 1
ATOM 776 C C . ASN A 1 94 ? 10.889 13.537 3.998 1.00 90.12 94 ASN A C 1
ATOM 778 O O . ASN A 1 94 ? 9.846 13.079 3.526 1.00 90.12 94 ASN A O 1
ATOM 782 N N . GLU A 1 95 ? 11.161 14.844 3.978 1.00 89.75 95 GLU A N 1
ATOM 783 C CA . GLU A 1 95 ? 10.248 15.863 3.443 1.00 89.75 95 GLU A CA 1
ATOM 784 C C . GLU A 1 95 ? 9.910 15.658 1.955 1.00 89.75 95 GLU A C 1
ATOM 786 O O . GLU A 1 95 ? 8.790 15.957 1.531 1.00 89.75 95 GLU A O 1
ATOM 791 N N . GLU A 1 96 ? 10.819 15.091 1.154 1.00 91.88 96 GLU A N 1
ATOM 792 C CA . GLU A 1 96 ? 10.557 14.783 -0.259 1.00 91.88 96 GLU A CA 1
ATOM 793 C C . GLU A 1 96 ? 9.486 13.699 -0.416 1.00 91.88 96 GLU A C 1
ATOM 795 O O . GLU A 1 96 ? 8.662 13.769 -1.324 1.00 91.88 96 GLU A O 1
ATOM 800 N N . ILE A 1 97 ? 9.454 12.715 0.486 1.00 90.75 97 ILE A N 1
ATOM 801 C CA . ILE A 1 97 ? 8.425 11.668 0.491 1.00 90.75 97 ILE A CA 1
ATOM 802 C C . ILE A 1 97 ? 7.099 12.237 0.990 1.00 90.75 97 ILE A C 1
ATOM 804 O O . ILE A 1 97 ? 6.063 12.042 0.354 1.00 90.75 97 ILE A O 1
ATOM 808 N N . ILE A 1 98 ? 7.132 12.975 2.102 1.00 90.31 98 ILE A N 1
ATOM 809 C CA . ILE A 1 98 ? 5.932 13.564 2.709 1.00 90.31 98 ILE A CA 1
ATOM 810 C C . ILE A 1 98 ? 5.232 14.512 1.731 1.00 90.31 98 ILE A C 1
ATOM 812 O O . ILE A 1 98 ? 4.007 14.498 1.620 1.00 90.31 98 ILE A O 1
ATOM 816 N N . SER A 1 99 ? 6.001 15.323 1.001 1.00 90.81 99 SER A N 1
ATOM 817 C CA . SER A 1 99 ? 5.460 16.317 0.071 1.00 90.81 99 SER A CA 1
ATOM 818 C C . SER A 1 99 ? 4.767 15.719 -1.158 1.00 90.81 99 SER A C 1
ATOM 820 O O . SER A 1 99 ? 3.978 16.427 -1.786 1.00 90.81 99 SER A O 1
ATOM 822 N N . LYS A 1 100 ? 4.983 14.433 -1.484 1.00 91.75 100 LYS A N 1
ATOM 823 C CA . LYS A 1 100 ? 4.299 13.770 -2.609 1.00 91.75 100 LYS A CA 1
ATOM 824 C C . LYS A 1 100 ? 2.792 13.638 -2.390 1.00 91.75 100 LYS A C 1
ATOM 826 O O . LYS A 1 100 ? 2.030 13.886 -3.320 1.00 91.75 100 LYS A O 1
ATOM 831 N N . ASP A 1 101 ? 2.362 13.250 -1.189 1.00 91.62 101 ASP A N 1
ATOM 832 C CA . ASP A 1 101 ? 0.939 13.218 -0.827 1.00 91.62 101 ASP A CA 1
ATOM 833 C C . ASP A 1 101 ? 0.732 13.311 0.704 1.00 91.62 101 ASP A C 1
ATOM 835 O O . ASP A 1 101 ? 0.449 12.310 1.371 1.00 91.62 101 ASP A O 1
ATOM 839 N N . PRO A 1 102 ? 0.846 14.513 1.296 1.00 89.00 102 PRO A N 1
ATOM 840 C CA . PRO A 1 102 ? 0.735 14.682 2.744 1.00 89.00 102 PRO A CA 1
ATOM 841 C C . PRO A 1 102 ? -0.675 14.377 3.267 1.00 89.00 102 PRO A C 1
ATOM 843 O O . PRO A 1 102 ? -0.836 13.944 4.405 1.00 89.00 102 PRO A O 1
ATOM 846 N N . GLU A 1 103 ? -1.710 14.574 2.450 1.00 89.38 103 GLU A N 1
ATOM 847 C CA . GLU A 1 103 ? -3.098 14.330 2.850 1.00 89.38 103 GLU A CA 1
ATOM 848 C C . GLU A 1 103 ? -3.414 12.833 2.923 1.00 89.38 103 GLU A C 1
ATOM 850 O O . GLU A 1 103 ? -4.134 12.403 3.822 1.00 89.38 103 GLU A O 1
ATOM 855 N N . LEU A 1 104 ? -2.842 12.019 2.028 1.00 91.62 104 LEU A N 1
ATOM 856 C CA . LEU A 1 104 ? -2.908 10.559 2.139 1.00 91.62 104 LEU A CA 1
ATOM 857 C C . LEU A 1 104 ? -2.240 10.076 3.429 1.00 91.62 104 LEU A C 1
ATOM 859 O O . LEU A 1 104 ? -2.817 9.271 4.157 1.00 91.62 104 LEU A O 1
ATOM 863 N N . LEU A 1 105 ? -1.033 10.566 3.714 1.00 91.88 105 LEU A N 1
ATOM 864 C CA . LEU A 1 105 ? -0.275 10.139 4.888 1.00 91.88 105 LEU A CA 1
ATOM 865 C C . LEU A 1 105 ? -0.989 10.527 6.191 1.00 91.88 105 LEU A C 1
ATOM 867 O O . LEU A 1 105 ? -1.034 9.723 7.120 1.00 91.88 105 LEU A O 1
ATOM 871 N N . LYS A 1 106 ? -1.621 11.705 6.248 1.00 89.44 106 LYS A N 1
ATOM 872 C CA . LYS A 1 106 ? -2.507 12.079 7.364 1.00 89.44 106 LYS A CA 1
ATOM 873 C C . LYS A 1 106 ? -3.729 11.166 7.453 1.00 89.44 106 LYS A C 1
ATOM 875 O O . LYS A 1 106 ? -4.042 10.691 8.536 1.00 89.44 106 LYS A O 1
ATOM 880 N N . ALA A 1 107 ? -4.394 10.876 6.332 1.00 86.81 107 ALA A N 1
ATOM 881 C CA . ALA A 1 107 ? -5.571 10.002 6.308 1.00 86.81 107 ALA A CA 1
ATOM 882 C C . ALA A 1 107 ? -5.262 8.564 6.767 1.00 86.81 107 ALA A C 1
ATOM 884 O O . ALA A 1 107 ? -6.122 7.901 7.341 1.00 86.81 107 ALA A O 1
ATOM 885 N N . LEU A 1 108 ? -4.031 8.092 6.549 1.00 88.88 108 LEU A N 1
ATOM 886 C CA . LEU A 1 108 ? -3.531 6.808 7.050 1.00 88.88 108 LEU A CA 1
ATOM 887 C C . LEU A 1 108 ? -2.965 6.883 8.480 1.00 88.88 108 LEU A C 1
ATOM 889 O O . LEU A 1 108 ? -2.498 5.869 8.999 1.00 88.88 108 LEU A O 1
ATOM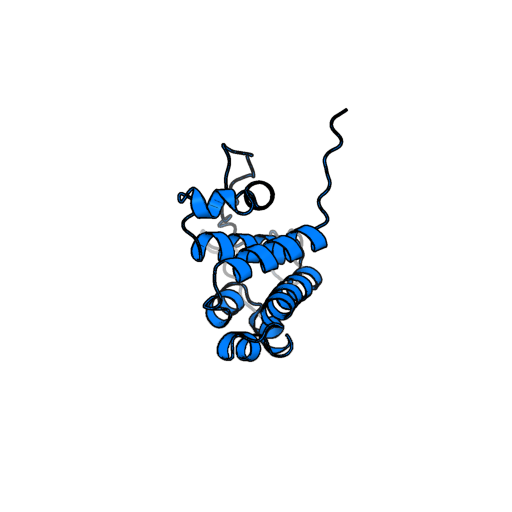 893 N N . ASN A 1 109 ? -3.002 8.055 9.122 1.00 89.69 109 ASN A N 1
ATOM 894 C CA . ASN A 1 109 ? -2.388 8.332 10.424 1.00 89.69 109 ASN A CA 1
ATOM 895 C C . ASN A 1 109 ? -0.892 7.977 10.475 1.00 89.69 109 ASN A C 1
ATOM 897 O O . ASN A 1 109 ? -0.398 7.445 11.467 1.00 89.69 109 ASN A O 1
ATOM 901 N N . LEU A 1 110 ? -0.179 8.237 9.380 1.00 88.19 110 LEU A N 1
ATOM 902 C CA . LEU A 1 110 ? 1.261 8.012 9.250 1.00 88.19 110 LEU A CA 1
ATOM 903 C C . LEU A 1 110 ? 2.086 9.247 9.625 1.00 88.19 110 LEU A C 1
ATOM 905 O O . LEU A 1 110 ? 3.246 9.113 10.007 1.00 88.19 110 LEU A O 1
ATOM 909 N N . ILE A 1 111 ? 1.492 10.439 9.517 1.00 85.62 111 ILE A N 1
ATOM 910 C CA . ILE A 1 111 ? 2.104 11.720 9.884 1.00 85.62 111 ILE A CA 1
ATOM 911 C C . ILE A 1 111 ? 1.082 12.630 10.579 1.00 85.62 111 ILE A C 1
ATOM 913 O O . ILE A 1 111 ? -0.118 12.536 10.317 1.00 85.62 111 ILE A O 1
ATOM 917 N N . GLY A 1 112 ? 1.575 13.554 11.408 1.00 75.81 112 GLY A N 1
ATOM 918 C CA . GLY A 1 112 ? 0.772 14.509 12.183 1.00 75.81 112 GLY A CA 1
ATOM 919 C C . GLY A 1 112 ? 0.933 14.320 13.695 1.00 75.81 112 GLY A C 1
ATOM 920 O O . GLY A 1 112 ? 1.263 13.232 14.158 1.00 75.81 112 GLY A O 1
ATOM 921 N N . GLU A 1 113 ? 0.735 15.393 14.466 1.00 60.31 113 GLU A N 1
ATOM 922 C CA . GLU A 1 113 ? 0.675 15.316 15.931 1.00 60.31 113 GLU A CA 1
ATOM 923 C C . GLU A 1 113 ? -0.627 14.618 16.351 1.00 60.31 113 GLU A C 1
ATOM 925 O O . GLU A 1 113 ? -1.708 15.029 15.940 1.00 60.31 113 GLU A O 1
ATOM 930 N N . GLU A 1 114 ? -0.478 13.533 17.118 1.00 50.25 114 GLU A N 1
ATOM 931 C CA . GLU A 1 114 ? -1.502 12.696 17.762 1.00 50.25 114 GLU A CA 1
ATOM 932 C C . GLU A 1 114 ? -2.975 13.007 17.420 1.00 50.25 114 GLU A C 1
ATOM 934 O O . GLU A 1 114 ? -3.703 13.632 18.191 1.00 50.25 114 GLU A O 1
ATOM 939 N N . ALA A 1 115 ? -3.479 12.435 16.325 1.00 41.72 115 ALA A N 1
ATOM 940 C CA . ALA A 1 115 ? -4.873 12.008 16.319 1.00 41.72 115 ALA A CA 1
ATOM 941 C C . ALA A 1 115 ? -4.930 10.715 17.141 1.00 41.72 115 ALA A C 1
ATOM 943 O O . ALA A 1 115 ? -4.587 9.640 16.650 1.00 41.72 115 ALA A O 1
ATOM 944 N N . GLY A 1 116 ? -5.265 10.841 18.428 1.00 39.38 116 GLY A N 1
ATOM 945 C CA . GLY A 1 116 ? -5.384 9.725 19.360 1.00 39.38 116 GLY A CA 1
ATOM 946 C C . GLY A 1 116 ? -6.326 8.642 18.839 1.00 39.38 116 GLY A C 1
ATOM 947 O O . GLY A 1 116 ? -7.539 8.721 19.015 1.00 39.38 116 GLY A O 1
ATOM 948 N N . PHE A 1 117 ? -5.760 7.599 18.245 1.00 42.56 117 PHE A N 1
ATOM 949 C CA . PHE A 1 117 ? -6.388 6.288 18.216 1.00 42.56 117 PHE A CA 1
ATOM 950 C C . PHE A 1 117 ? -5.963 5.552 19.485 1.00 42.56 117 PHE A C 1
ATOM 952 O O . PHE A 1 117 ? -4.803 5.671 19.892 1.00 42.56 117 PHE A O 1
ATOM 959 N N . PRO A 1 118 ? -6.871 4.811 20.144 1.00 37.44 118 PRO A N 1
ATOM 960 C CA . PRO A 1 118 ? -6.492 4.024 21.301 1.00 37.44 118 PRO A CA 1
ATOM 961 C C . PRO A 1 118 ? -5.373 3.078 20.876 1.00 37.44 118 PRO A C 1
ATOM 963 O O . PRO A 1 118 ? -5.522 2.333 19.906 1.00 37.44 118 PRO A O 1
ATOM 966 N N . THR A 1 119 ? -4.254 3.115 21.598 1.00 33.78 119 THR A N 1
ATOM 967 C CA . THR A 1 119 ? -3.248 2.061 21.547 1.00 33.78 119 THR A CA 1
ATOM 968 C C . THR A 1 119 ? -3.992 0.735 21.615 1.00 33.78 119 TH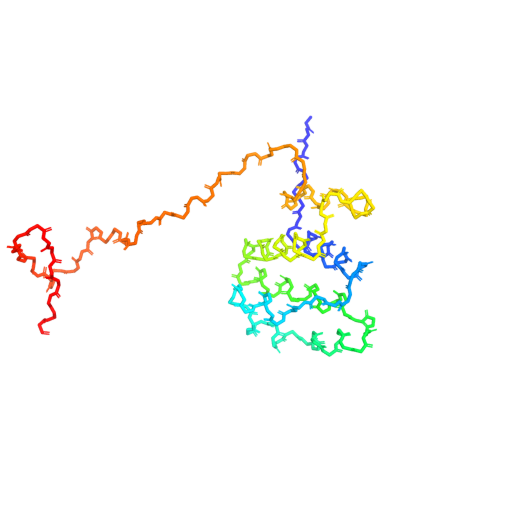R A C 1
ATOM 970 O O . THR A 1 119 ? -4.638 0.446 22.626 1.00 33.78 119 THR A O 1
ATOM 973 N N . ILE A 1 120 ? -3.947 -0.061 20.545 1.00 41.62 120 ILE A N 1
ATOM 974 C CA . ILE A 1 120 ? -4.366 -1.456 20.626 1.00 41.62 120 ILE A CA 1
ATOM 975 C C . ILE A 1 120 ? -3.315 -2.113 21.511 1.00 41.62 120 ILE A C 1
ATOM 977 O O . ILE A 1 120 ? -2.251 -2.528 21.060 1.00 41.62 120 ILE A O 1
ATOM 981 N N . VAL A 1 121 ? -3.579 -2.113 22.814 1.00 37.22 121 VAL A N 1
ATOM 982 C CA . VAL A 1 121 ? -2.837 -2.929 23.758 1.00 37.22 121 VAL A CA 1
ATOM 983 C C . VAL A 1 121 ? -3.239 -4.361 23.419 1.00 37.22 121 VAL A C 1
ATOM 985 O O . VAL A 1 121 ? -4.430 -4.673 23.530 1.00 37.22 121 VAL A O 1
ATOM 988 N N . PRO A 1 122 ? -2.314 -5.237 22.984 1.00 35.22 122 PRO A N 1
ATOM 989 C CA . PRO A 1 122 ? -2.624 -6.649 22.865 1.00 35.22 122 PRO A CA 1
ATOM 990 C C . PRO A 1 122 ? -3.094 -7.107 24.240 1.00 35.22 122 PRO A C 1
ATOM 992 O O . PRO A 1 122 ? -2.331 -7.156 25.207 1.00 35.22 122 PRO A O 1
ATOM 995 N N . THR A 1 123 ? -4.394 -7.355 24.355 1.00 37.78 123 THR A N 1
ATOM 996 C CA . THR A 1 123 ? -4.957 -7.832 25.604 1.00 37.78 123 THR A CA 1
ATOM 997 C C . THR A 1 123 ? -4.503 -9.278 25.710 1.00 37.78 123 THR A C 1
ATOM 999 O O . THR A 1 123 ? -4.949 -10.136 24.956 1.00 37.78 123 THR A O 1
ATOM 1002 N N . PHE A 1 124 ? -3.597 -9.563 26.644 1.00 41.78 124 PHE A N 1
ATOM 1003 C CA . PHE A 1 124 ? -3.184 -10.924 27.001 1.00 41.78 124 PHE A CA 1
ATOM 1004 C C . PHE A 1 124 ? -4.312 -11.727 27.679 1.00 41.78 124 PHE A C 1
ATOM 1006 O O . PHE A 1 124 ? -4.055 -12.751 28.314 1.00 41.78 124 PHE A O 1
ATOM 1013 N N . GLU A 1 125 ? -5.573 -11.316 27.536 1.00 42.03 125 GLU A N 1
ATOM 1014 C CA . GLU A 1 125 ? -6.719 -12.139 27.898 1.00 42.03 125 GLU A CA 1
ATOM 1015 C C . GLU A 1 125 ? -6.927 -13.189 26.813 1.00 42.03 125 GLU A C 1
ATOM 1017 O O . GLU A 1 125 ? -7.802 -13.136 25.954 1.00 42.03 125 GLU A O 1
ATOM 1022 N N . LYS A 1 126 ? -6.077 -14.205 26.902 1.00 41.03 126 LYS A N 1
ATOM 1023 C CA . LYS A 1 126 ? -6.155 -15.480 26.200 1.00 41.03 126 LYS A CA 1
ATOM 1024 C C . LYS A 1 126 ? -7.330 -16.334 26.704 1.00 41.03 126 LYS A C 1
ATOM 1026 O O . LYS A 1 126 ? -7.202 -17.548 26.838 1.00 41.03 126 LYS A O 1
ATOM 1031 N N . TYR A 1 127 ? -8.468 -15.713 27.004 1.00 42.66 127 TYR A N 1
ATOM 1032 C CA . TYR A 1 127 ? -9.658 -16.391 27.494 1.00 42.66 127 TYR A CA 1
ATOM 1033 C C . TYR A 1 127 ? -10.888 -15.842 26.781 1.00 42.66 127 TYR A C 1
ATOM 1035 O O . TYR A 1 127 ? -11.360 -14.743 27.059 1.00 42.66 127 TYR A O 1
ATOM 1043 N N . LEU A 1 128 ? -11.462 -16.659 25.896 1.00 39.22 128 LEU A N 1
ATOM 1044 C CA . LEU A 1 128 ? -12.888 -16.561 25.618 1.00 39.22 128 LEU A CA 1
ATOM 1045 C C . LEU A 1 128 ? -13.619 -16.659 26.965 1.00 39.22 128 LEU A C 1
ATOM 1047 O O . LEU A 1 128 ? -13.601 -17.709 27.607 1.00 39.22 128 LEU A O 1
ATOM 1051 N N . SER A 1 129 ? -14.272 -15.578 27.389 1.00 43.69 129 SER A N 1
ATOM 1052 C CA . SER A 1 129 ? -15.256 -15.619 28.471 1.00 43.69 129 SER A CA 1
ATOM 1053 C C . SER A 1 129 ? -16.486 -16.383 27.977 1.00 43.69 129 SER A C 1
ATOM 1055 O O . SER A 1 129 ? -17.487 -15.813 27.543 1.00 43.69 129 SER A O 1
ATOM 1057 N N . VAL A 1 130 ? -16.394 -17.713 27.985 1.00 41.78 130 VAL A N 1
ATOM 1058 C CA . VAL A 1 130 ? -17.529 -18.600 27.730 1.00 41.78 130 VAL A CA 1
ATOM 1059 C C . VAL A 1 130 ? -18.394 -18.580 28.987 1.00 41.78 130 VAL A C 1
ATOM 1061 O O . VAL A 1 130 ? -18.231 -19.396 29.889 1.00 41.78 130 VAL A O 1
ATOM 1064 N N . LYS A 1 131 ? -19.316 -17.617 29.075 1.00 46.94 131 LYS A N 1
ATOM 1065 C CA . LYS A 1 131 ? -20.241 -17.506 30.216 1.00 46.94 131 LYS A CA 1
ATOM 1066 C C . LYS A 1 131 ? -21.321 -18.593 30.259 1.00 46.94 131 LYS A C 1
ATOM 1068 O O . LYS A 1 131 ? -22.098 -18.618 31.207 1.00 46.94 131 LYS A O 1
ATOM 1073 N N . VAL A 1 132 ? -21.375 -19.493 29.274 1.00 48.00 132 VAL A N 1
ATOM 1074 C CA . VAL A 1 132 ? -22.301 -20.632 29.263 1.00 48.00 132 VAL A CA 1
ATOM 1075 C C . VAL A 1 132 ? -21.620 -21.830 28.603 1.00 48.00 132 VAL A C 1
ATOM 1077 O O . VAL A 1 132 ? -21.579 -21.944 27.380 1.00 48.00 132 VAL A O 1
ATOM 1080 N N . LEU A 1 133 ? -21.068 -22.727 29.418 1.00 47.53 133 LEU A N 1
ATOM 1081 C CA . LEU A 1 133 ? -20.733 -24.076 28.970 1.00 47.53 133 LEU A CA 1
ATOM 1082 C C . LEU A 1 133 ? -22.040 -24.884 28.861 1.00 47.53 133 LEU A C 1
ATOM 1084 O O . LEU A 1 133 ? -22.858 -24.825 29.781 1.00 47.53 133 LEU A O 1
ATOM 1088 N N . PRO A 1 134 ? -22.259 -25.661 27.785 1.00 44.72 134 PRO A N 1
ATOM 1089 C CA . PRO A 1 134 ? -23.283 -26.702 27.785 1.00 44.72 134 PRO A CA 1
ATOM 1090 C C . PRO A 1 134 ? -23.038 -27.650 28.969 1.00 44.72 134 PRO A C 1
ATOM 1092 O O . PRO A 1 134 ? -21.884 -27.964 29.254 1.00 44.72 134 PRO A O 1
ATOM 1095 N N . ASN A 1 135 ? -24.109 -28.114 29.627 1.00 49.31 135 ASN A N 1
ATOM 1096 C CA . ASN A 1 135 ? -24.158 -28.900 30.883 1.00 49.31 135 ASN A CA 1
ATOM 1097 C C . ASN A 1 135 ? -23.322 -30.209 30.951 1.00 49.31 135 ASN A C 1
ATOM 1099 O O . ASN A 1 135 ? -23.520 -31.016 31.854 1.00 49.31 135 ASN A O 1
ATOM 1103 N N . PHE A 1 136 ? -22.413 -30.461 30.011 1.00 49.94 136 PHE A N 1
ATOM 1104 C CA . PHE A 1 136 ? -21.614 -31.681 29.898 1.00 49.94 136 PHE A CA 1
ATOM 1105 C C . PHE A 1 136 ? -20.236 -31.627 30.570 1.00 49.94 136 PHE A C 1
ATOM 1107 O O . PHE A 1 136 ? -19.569 -32.654 30.643 1.00 49.94 136 PHE A O 1
ATOM 1114 N N . PHE A 1 137 ? -19.798 -30.472 31.077 1.00 43.56 137 PHE A N 1
ATOM 1115 C CA . PHE A 1 137 ? -18.513 -30.354 31.769 1.00 43.56 137 PHE A CA 1
ATOM 1116 C C . PHE A 1 137 ? -18.731 -30.186 33.274 1.00 43.56 137 PHE A C 1
ATOM 1118 O O . PHE A 1 137 ? -19.144 -29.126 33.736 1.00 43.56 137 PHE A O 1
ATOM 1125 N N . THR A 1 138 ? -18.447 -31.230 34.055 1.00 47.56 138 THR A N 1
ATOM 1126 C CA . THR A 1 138 ? -18.385 -31.118 35.516 1.00 47.56 138 THR A CA 1
ATOM 1127 C C . THR A 1 138 ? -17.030 -30.554 35.928 1.00 47.56 138 THR A C 1
ATOM 1129 O O . THR A 1 138 ? -15.995 -31.174 35.691 1.00 47.56 138 THR A O 1
ATOM 1132 N N . THR A 1 139 ? -17.032 -29.394 36.575 1.00 41.88 139 THR A N 1
ATOM 1133 C CA . THR A 1 139 ? -15.856 -28.823 37.236 1.00 41.88 139 THR A CA 1
ATOM 1134 C C . THR A 1 139 ? -15.606 -29.542 38.561 1.00 41.88 139 THR A C 1
ATOM 1136 O O . THR A 1 139 ? -16.416 -29.432 39.482 1.00 41.88 139 THR A O 1
ATOM 1139 N N . GLN A 1 140 ? -14.483 -30.247 38.678 1.00 40.44 140 GLN A N 1
ATOM 1140 C CA . GLN A 1 140 ? -13.888 -30.597 39.969 1.00 40.44 140 GLN A CA 1
ATOM 1141 C C . GLN A 1 140 ? -12.665 -29.705 40.191 1.00 40.44 140 GLN A C 1
ATOM 1143 O O . GLN A 1 140 ? -11.864 -29.506 39.280 1.00 40.44 140 GLN A O 1
ATOM 1148 N N . VAL A 1 141 ? -12.569 -29.127 41.387 1.00 40.19 141 VAL A N 1
ATOM 1149 C CA . VAL A 1 141 ? -11.471 -28.247 41.803 1.00 40.19 141 VAL A CA 1
ATOM 1150 C C . VAL A 1 141 ? -10.460 -29.094 42.568 1.00 40.19 141 VAL A C 1
ATOM 1152 O O . VAL A 1 141 ? -10.824 -29.718 43.563 1.00 40.19 141 VAL A O 1
ATOM 1155 N N . GLU A 1 142 ? -9.206 -29.109 42.124 1.00 34.47 142 GLU A N 1
ATOM 1156 C CA . GLU A 1 142 ? -8.096 -29.745 42.836 1.00 34.47 142 GLU A CA 1
ATOM 1157 C C . GLU A 1 142 ? -6.934 -28.738 42.904 1.00 34.47 142 GLU A C 1
ATOM 1159 O O . GLU A 1 142 ? -6.178 -28.569 41.953 1.00 34.47 142 GLU A O 1
ATOM 1164 N N . GLY A 1 143 ? -6.843 -28.001 44.019 1.00 49.16 143 GLY A N 1
ATOM 1165 C CA . GLY A 1 143 ? -5.879 -26.902 44.189 1.00 49.16 143 GLY A CA 1
ATOM 1166 C C . GLY A 1 143 ? -6.137 -25.684 43.286 1.00 49.16 143 GLY A C 1
ATOM 1167 O O . GLY A 1 143 ? -7.120 -25.638 42.551 1.00 49.16 143 GLY A O 1
ATOM 1168 N N . ASP A 1 144 ? -5.249 -24.684 43.349 1.00 44.81 144 ASP A N 1
ATOM 1169 C CA . ASP A 1 144 ? -5.384 -23.365 42.691 1.00 44.81 144 ASP A CA 1
ATOM 1170 C C . ASP A 1 144 ? -5.305 -23.383 41.143 1.00 44.81 144 ASP A C 1
ATOM 1172 O O . ASP A 1 144 ? -5.076 -22.353 40.511 1.00 44.81 144 ASP A O 1
ATOM 1176 N N . PHE A 1 145 ? -5.528 -24.530 40.492 1.00 41.78 145 PHE A N 1
ATOM 1177 C CA . PHE A 1 145 ? -5.585 -24.641 39.034 1.00 41.78 145 PHE A CA 1
ATOM 1178 C C . PHE A 1 145 ? -6.755 -25.528 38.579 1.00 41.78 145 PHE A C 1
ATOM 1180 O O . PHE A 1 145 ? -6.912 -26.661 39.026 1.00 41.78 145 PHE A O 1
ATOM 1187 N N . MET A 1 146 ? -7.566 -25.034 37.634 1.00 35.75 146 MET A N 1
ATOM 1188 C CA . MET A 1 146 ? -8.578 -25.843 36.940 1.00 35.75 146 MET A CA 1
ATOM 1189 C C . MET A 1 146 ? -7.928 -26.664 35.821 1.00 35.75 146 MET A C 1
ATOM 1191 O O . MET A 1 146 ? -7.309 -26.106 34.915 1.00 35.75 146 MET A O 1
ATOM 1195 N N . VAL A 1 147 ? -8.127 -27.984 35.839 1.00 44.31 147 VAL A N 1
ATOM 1196 C CA . VAL A 1 147 ? -7.686 -28.900 34.777 1.00 44.31 147 VAL A CA 1
ATOM 1197 C C . VAL A 1 147 ? -8.909 -29.488 34.074 1.00 44.31 147 VAL A C 1
ATOM 1199 O O . VAL A 1 147 ? -9.735 -30.152 34.695 1.00 44.31 147 VAL A O 1
ATOM 1202 N N . LEU A 1 148 ? -9.019 -29.270 32.761 1.00 39.31 148 LEU A N 1
ATOM 1203 C CA . LEU A 1 148 ? -10.051 -29.881 31.922 1.00 39.31 148 LEU A CA 1
ATOM 1204 C C . LEU A 1 148 ? -9.628 -31.304 31.536 1.00 39.31 148 LEU A C 1
ATOM 1206 O O . LEU A 1 148 ? -8.591 -31.493 30.900 1.00 39.31 148 LEU A O 1
ATOM 1210 N N . ARG A 1 149 ? -10.444 -32.307 31.874 1.00 42.34 149 ARG A N 1
ATOM 1211 C CA . ARG A 1 149 ? -10.292 -33.676 31.361 1.00 42.34 149 ARG A CA 1
ATOM 1212 C C . ARG A 1 149 ? -11.431 -33.992 30.397 1.00 42.34 149 ARG A C 1
ATOM 1214 O O . ARG A 1 149 ? -12.592 -33.750 30.714 1.00 42.34 149 ARG A O 1
ATOM 1221 N N . ARG A 1 150 ? -11.096 -34.533 29.222 1.00 34.53 150 ARG A N 1
ATOM 1222 C CA . ARG A 1 150 ? -12.077 -35.228 28.377 1.00 34.53 150 ARG A CA 1
ATOM 1223 C C . ARG A 1 150 ? -12.475 -36.526 29.079 1.00 34.53 150 ARG A C 1
ATOM 1225 O O . ARG A 1 150 ? -11.591 -37.230 29.568 1.00 34.53 150 ARG A O 1
ATOM 1232 N N . CYS A 1 151 ? -13.774 -36.809 29.124 1.00 49.75 151 CYS A N 1
ATOM 1233 C CA . CYS A 1 151 ? -14.253 -38.180 29.272 1.00 49.75 151 CYS A CA 1
ATOM 1234 C C . CYS A 1 151 ? -13.910 -38.982 28.014 1.00 49.75 151 CYS A C 1
ATOM 1236 O O . CYS A 1 151 ? -13.949 -38.382 26.913 1.00 49.75 151 CYS A O 1
#

Foldseek 3Di:
DPPPPPCPLLNLLLVLLVLDLVVDLPQPCCVLCVVLVNNVLLVVQPCQVVCSVVVPPCNSVSSSSSLVSVVVVPSVSSLVSSLVSDVVVDDPVDPVSCVVDVPSCVVSVNDDDDPDDDPPPPPPCPDDPPVDDDPPFDWDDDPPDTDGDDD

Sequence (151 aa):
MDGDIVVSTKALLARAAKFLTDITYDTDWHIYTTMFDVDDIADNVYRLYRSQSFHDPDYPSCVHNLFQEIAKRDENLAIEFVRYVISHEFDLKNEEIISKDPELLKALNLIGEEAGFPTIVPTFEKYLSVKVLPNFFTTQVEGDFMVLRRC